Protein AF-A0A2H0UI81-F1 (afdb_monomer)

Sequence (116 aa):
AFEGSGGRLIGGGVGEDRGYSPDVAKAIDEEVSKLISKGMETAKEILSQNRKALDAISMRLLEVETLEREEYEAILKAEGVEIKDFYRDQRLEEERIGDPTRAIEFDADHMKGKEV

Solvent-accessible surface area (backbone atoms only — not comparable to full-atom values): 7341 Å² total; per-residue (Å²): 142,88,84,87,85,87,78,90,81,91,78,92,77,83,80,75,76,81,73,65,51,72,68,56,48,50,53,50,53,54,50,53,51,50,52,53,51,50,51,51,52,52,50,49,50,54,51,61,77,42,40,69,40,53,51,51,52,50,57,50,36,75,76,61,74,66,76,56,70,72,61,51,51,48,50,31,50,75,64,68,48,84,85,83,56,69,66,60,53,47,51,53,49,51,47,34,73,74,39,66,72,59,62,67,63,58,57,71,68,63,56,73,76,72,80,128

Foldseek 3Di:
DDDDDDDDDDDDDDPPPPPDDPVRVVVVVVVVVVVVVVVVVVVVVVCVVLVVLVVVVVVVCVVVVDDDPVRSVVSCVVSVHDDDDPPVVVVVVVVCVVPVVCVVVVCPVVVVPPDD

Radius of gyration: 26.18 Å; Cα contacts (8 Å, |Δi|>4): 26; chains: 1; bounding box: 81×40×48 Å

Mean predicted aligned error: 13.35 Å

InterPro domains:
  IPR000642 Peptidase M41 [PF01434] (10-74)
  IPR037219 Peptidase M41-like [G3DSA:1.20.58.760] (3-91)
  IPR037219 Peptidase M41-like [SSF140990] (14-80)

Secondary structure (DSSP, 8-state):
------------S--------HHHHHHHHHHHHHHHHHHHHHHHHHHHHTHHHHHHHHHHHHHHS---HHHHHHHHHHTTPPP--HHHHHHHHHHHHH-GGGGGTTHHHHGGGS--

Organism: NCBI:txid1974606

pLDDT: mean 79.35, std 21.31, range [36.78, 98.56]

Structure (mmCIF, N/CA/C/O backbone):
data_AF-A0A2H0UI81-F1
#
_entry.id   AF-A0A2H0UI81-F1
#
loop_
_atom_site.group_PDB
_atom_site.id
_atom_site.type_symbol
_atom_site.label_atom_id
_atom_site.label_alt_id
_atom_site.label_comp_id
_atom_site.label_asym_id
_atom_site.label_entity_id
_atom_site.label_seq_id
_atom_site.pdbx_PDB_ins_code
_atom_site.Cartn_x
_atom_site.Cartn_y
_atom_site.Cartn_z
_atom_site.occupancy
_atom_site.B_iso_or_equiv
_atom_site.auth_seq_id
_atom_site.auth_comp_id
_atom_site.auth_asym_id
_atom_site.auth_atom_id
_atom_site.pdbx_PDB_model_num
ATOM 1 N N . ALA A 1 1 ? 51.900 3.179 -18.775 1.00 44.19 1 ALA A N 1
ATOM 2 C CA . ALA A 1 1 ? 52.267 1.842 -18.282 1.00 44.19 1 ALA A CA 1
ATOM 3 C C . ALA A 1 1 ? 51.209 1.382 -17.291 1.00 44.19 1 ALA A C 1
ATOM 5 O O . ALA A 1 1 ? 51.112 1.989 -16.235 1.00 44.19 1 ALA A O 1
ATOM 6 N N . PHE A 1 2 ? 50.412 0.375 -17.656 1.00 36.78 2 PHE A N 1
ATOM 7 C CA . PHE A 1 2 ? 49.868 -0.625 -16.733 1.00 36.78 2 PHE A CA 1
ATOM 8 C C . PHE A 1 2 ? 49.359 -1.797 -17.582 1.00 36.78 2 PHE A C 1
ATOM 10 O O . PHE A 1 2 ? 48.393 -1.651 -18.326 1.00 36.78 2 PHE A O 1
ATOM 17 N N . GLU A 1 3 ? 50.059 -2.924 -17.514 1.00 47.47 3 GLU A N 1
ATOM 18 C CA . GLU A 1 3 ? 49.616 -4.216 -18.032 1.00 47.47 3 GLU A CA 1
ATOM 19 C C . GLU A 1 3 ? 49.710 -5.231 -16.892 1.00 47.47 3 GLU A C 1
ATOM 21 O O . GLU A 1 3 ? 50.698 -5.249 -16.157 1.00 47.47 3 GLU A O 1
ATOM 26 N N . GLY A 1 4 ? 48.694 -6.094 -16.821 1.00 43.19 4 GLY A N 1
ATOM 27 C CA . GLY A 1 4 ? 48.711 -7.395 -16.152 1.00 43.19 4 GLY A CA 1
ATOM 28 C C . GLY A 1 4 ? 47.933 -7.452 -14.832 1.00 43.19 4 GLY A C 1
ATOM 29 O O . GLY A 1 4 ? 48.082 -6.585 -13.986 1.00 43.19 4 GLY A O 1
ATOM 30 N N . SER A 1 5 ? 47.113 -8.459 -14.538 1.00 52.00 5 SER A N 1
ATOM 31 C CA . SER A 1 5 ? 46.584 -9.617 -15.272 1.00 52.00 5 SER A CA 1
ATOM 32 C C . SER A 1 5 ? 45.685 -10.383 -14.283 1.00 52.00 5 SER A C 1
ATOM 34 O O . SER A 1 5 ? 45.923 -10.342 -13.078 1.00 52.00 5 SER A O 1
ATOM 36 N N . GLY A 1 6 ? 44.696 -11.133 -14.778 1.00 39.25 6 GLY A N 1
ATOM 37 C CA . GLY A 1 6 ? 44.079 -12.228 -14.015 1.00 39.25 6 GLY A CA 1
ATOM 38 C C . GLY A 1 6 ? 42.553 -12.243 -14.085 1.00 39.25 6 GLY A C 1
ATOM 39 O O . GLY A 1 6 ? 41.891 -11.531 -13.354 1.00 39.25 6 GLY A O 1
ATOM 40 N N . GLY A 1 7 ? 41.907 -13.025 -14.936 1.00 45.00 7 GLY A N 1
ATOM 41 C CA . GLY A 1 7 ? 42.420 -13.993 -15.881 1.00 45.00 7 GLY A CA 1
ATOM 42 C C . GLY A 1 7 ? 41.312 -14.358 -16.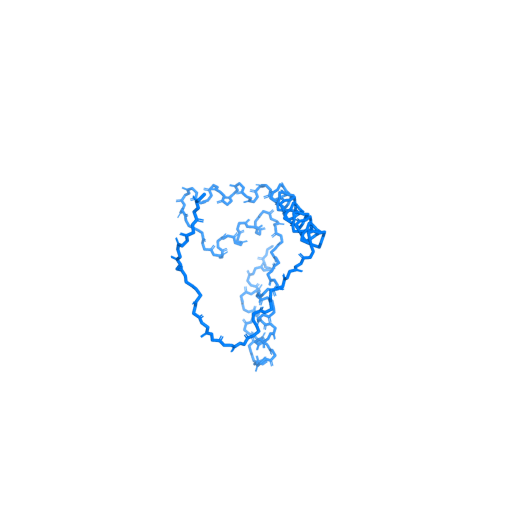860 1.00 45.00 7 GLY A C 1
ATOM 43 O O . GLY A 1 7 ? 40.141 -14.448 -16.502 1.00 45.00 7 GLY A O 1
ATOM 44 N N . ARG A 1 8 ? 41.702 -14.570 -18.114 1.00 57.38 8 ARG A N 1
ATOM 45 C CA . ARG A 1 8 ? 40.928 -15.390 -19.036 1.00 57.38 8 ARG A CA 1
ATOM 46 C C . ARG A 1 8 ? 41.387 -16.826 -18.828 1.00 57.38 8 ARG A C 1
ATOM 48 O O . ARG A 1 8 ? 42.564 -17.115 -19.026 1.00 57.38 8 ARG A O 1
ATOM 55 N N . LEU A 1 9 ? 40.460 -17.706 -18.471 1.00 46.75 9 LEU A N 1
ATOM 56 C CA . LEU A 1 9 ? 40.582 -19.134 -18.733 1.00 46.75 9 LEU A CA 1
ATOM 57 C C . LEU A 1 9 ? 39.411 -19.555 -19.622 1.00 46.75 9 LEU A C 1
ATOM 59 O O . LEU A 1 9 ? 38.263 -19.180 -19.406 1.00 46.75 9 LEU A O 1
ATOM 63 N N . ILE A 1 10 ? 39.789 -20.253 -20.684 1.00 59.59 10 ILE A N 1
ATOM 64 C CA . ILE A 1 10 ? 39.022 -20.662 -21.856 1.00 59.59 10 ILE A CA 1
ATOM 65 C C . ILE A 1 10 ? 38.147 -21.882 -21.526 1.00 59.59 10 ILE A C 1
ATOM 67 O O . ILE A 1 10 ? 38.651 -22.868 -20.999 1.00 59.59 10 ILE A O 1
ATOM 71 N N . GLY A 1 11 ? 36.872 -21.846 -21.926 1.00 44.06 11 GLY A N 1
ATOM 72 C CA . GLY A 1 11 ? 35.974 -23.004 -22.021 1.00 44.06 11 GLY A CA 1
ATOM 73 C C . GLY A 1 11 ? 34.811 -22.667 -22.956 1.00 44.06 11 GLY A C 1
ATOM 74 O O . GLY A 1 11 ? 33.938 -21.890 -22.593 1.00 44.06 11 GLY A O 1
ATOM 75 N N . GLY A 1 12 ? 34.877 -23.136 -24.203 1.00 49.06 12 GLY A N 1
ATOM 76 C CA . GLY A 1 12 ? 34.065 -22.650 -25.321 1.00 49.06 12 GLY A CA 1
ATOM 77 C C . GLY A 1 12 ? 32.562 -22.918 -25.212 1.00 49.06 12 GLY A C 1
ATOM 78 O O . GLY A 1 12 ? 32.138 -23.990 -24.793 1.00 49.06 12 GLY A O 1
ATOM 79 N N . GLY A 1 13 ? 31.777 -21.938 -25.669 1.00 40.91 13 GLY A N 1
ATOM 80 C CA . GLY A 1 13 ? 30.326 -22.038 -25.821 1.00 40.91 13 GLY A CA 1
ATOM 81 C C . GLY A 1 13 ? 29.641 -20.681 -25.687 1.00 40.91 13 GLY A C 1
ATOM 82 O O . GLY A 1 13 ? 29.071 -20.400 -24.646 1.00 40.91 13 GLY A O 1
ATOM 83 N N . VAL A 1 14 ? 29.760 -19.842 -26.725 1.00 45.41 14 VAL A N 1
ATOM 84 C CA . VAL A 1 14 ? 28.878 -18.702 -27.061 1.00 45.41 14 VAL A CA 1
ATOM 85 C C . VAL A 1 14 ? 28.271 -17.971 -25.852 1.00 45.41 14 VAL A C 1
ATOM 87 O O . VAL A 1 14 ? 27.089 -18.094 -25.544 1.00 45.41 14 VAL A O 1
ATOM 90 N N . GLY A 1 15 ? 29.090 -17.158 -25.185 1.00 46.59 15 GLY A N 1
ATOM 91 C CA . GLY A 1 15 ? 28.573 -16.033 -24.413 1.00 46.59 15 GLY A CA 1
ATOM 92 C C . GLY A 1 15 ? 28.091 -14.986 -25.406 1.00 46.59 15 GLY A C 1
ATOM 93 O O . GLY A 1 15 ? 28.883 -14.170 -25.868 1.00 46.59 15 GLY A O 1
ATOM 94 N N . GLU A 1 16 ? 26.828 -15.085 -25.805 1.00 50.28 16 GLU A N 1
ATOM 95 C CA . GLU A 1 16 ? 26.139 -14.055 -26.568 1.00 50.28 16 GLU A CA 1
ATOM 96 C C . GLU A 1 16 ? 26.091 -12.810 -25.682 1.00 50.28 16 GLU A C 1
ATOM 98 O O . GLU A 1 16 ? 25.258 -12.677 -24.782 1.00 50.28 16 GLU A O 1
ATOM 103 N N . ASP A 1 17 ? 27.078 -11.940 -25.877 1.00 53.16 17 ASP A N 1
ATOM 104 C CA . ASP A 1 17 ? 27.061 -10.567 -25.412 1.00 53.16 17 ASP A CA 1
ATOM 105 C C . ASP A 1 17 ? 25.795 -9.965 -26.027 1.00 53.16 17 ASP A C 1
ATOM 107 O O . ASP A 1 17 ? 25.773 -9.604 -27.205 1.00 53.16 17 ASP A O 1
ATOM 111 N N . ARG A 1 18 ? 24.679 -9.989 -25.283 1.00 56.22 18 ARG A N 1
ATOM 112 C CA . ARG A 1 18 ? 23.418 -9.357 -25.687 1.00 56.22 18 ARG A CA 1
ATOM 113 C C . ARG A 1 18 ? 23.632 -7.850 -25.598 1.00 56.22 18 ARG A C 1
ATOM 115 O O . ARG A 1 18 ? 23.105 -7.180 -24.715 1.00 56.22 18 ARG A O 1
ATOM 122 N N . GLY A 1 19 ? 24.482 -7.342 -26.485 1.00 56.69 19 GLY A N 1
ATOM 123 C CA . GLY A 1 19 ? 24.798 -5.943 -26.664 1.00 56.69 19 GLY A CA 1
ATOM 124 C C . GLY A 1 19 ? 23.576 -5.260 -27.244 1.00 56.69 19 GLY A C 1
ATOM 125 O O . GLY A 1 19 ? 23.445 -5.116 -28.457 1.00 56.69 19 GLY A O 1
ATOM 126 N N . TYR A 1 20 ? 22.648 -4.870 -26.375 1.00 61.50 20 TYR A N 1
ATOM 127 C CA . TYR A 1 20 ? 21.628 -3.909 -26.754 1.00 61.50 20 TYR A CA 1
ATOM 128 C C . TYR A 1 20 ? 22.337 -2.630 -27.210 1.00 61.50 20 TYR A C 1
ATOM 130 O O . TYR A 1 20 ? 23.274 -2.162 -26.559 1.00 61.50 20 TYR A O 1
ATOM 138 N N . SER A 1 21 ? 21.899 -2.064 -28.338 1.00 81.81 21 SER A N 1
ATOM 139 C CA . SER A 1 21 ? 22.345 -0.728 -28.743 1.00 81.81 21 SER A CA 1
ATOM 140 C C . SER A 1 21 ? 22.069 0.263 -27.600 1.00 81.81 21 SER A C 1
ATOM 142 O O . SER A 1 21 ? 21.029 0.122 -26.947 1.00 81.81 21 SER A O 1
ATOM 144 N N . PRO A 1 22 ? 22.924 1.278 -27.367 1.00 82.88 22 PRO A N 1
ATOM 145 C CA . PRO A 1 22 ? 22.648 2.342 -26.401 1.00 82.88 22 PRO A CA 1
ATOM 146 C C . PRO A 1 22 ? 21.244 2.945 -26.545 1.00 82.88 22 PRO A C 1
ATOM 148 O O . PRO A 1 22 ? 20.597 3.242 -25.545 1.00 82.88 22 PRO A O 1
ATOM 151 N N . ASP A 1 23 ? 20.736 3.047 -27.776 1.00 86.19 23 ASP A N 1
ATOM 152 C CA . ASP A 1 23 ? 19.385 3.546 -28.051 1.00 86.19 23 ASP A CA 1
ATOM 153 C C . ASP A 1 23 ? 18.289 2.589 -27.557 1.00 86.19 23 ASP A C 1
ATOM 155 O O . ASP A 1 23 ? 17.273 3.025 -27.020 1.00 86.19 23 ASP A O 1
ATOM 159 N N . VAL A 1 24 ? 18.503 1.277 -27.702 1.00 90.25 24 VAL A N 1
ATOM 160 C CA . VAL A 1 24 ? 17.568 0.245 -27.225 1.00 90.25 24 VAL A CA 1
ATOM 161 C C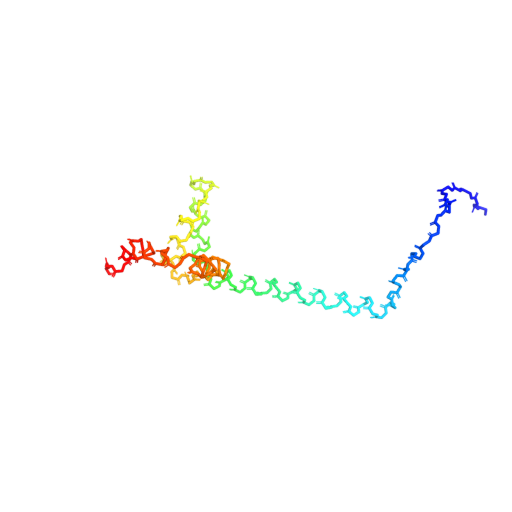 . VAL A 1 24 ? 17.589 0.176 -25.701 1.00 90.25 24 VAL A C 1
ATOM 163 O O . VAL A 1 24 ? 16.529 0.111 -25.085 1.00 90.25 24 VAL A O 1
ATOM 166 N N . ALA A 1 25 ? 18.772 0.246 -25.085 1.00 9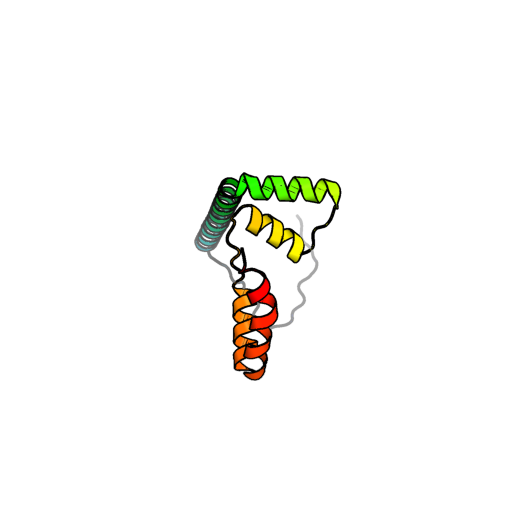0.81 25 ALA A N 1
ATOM 167 C CA . ALA A 1 25 ? 18.905 0.299 -23.631 1.00 90.81 25 ALA A CA 1
ATOM 168 C C . ALA A 1 25 ? 18.193 1.533 -23.051 1.00 90.81 25 ALA A C 1
ATOM 170 O O . ALA A 1 25 ? 17.389 1.406 -22.132 1.00 90.81 25 ALA A O 1
ATOM 171 N N . LYS A 1 26 ? 18.392 2.706 -23.664 1.00 93.50 26 LYS A N 1
ATOM 172 C CA . LYS A 1 26 ? 17.703 3.941 -23.277 1.00 93.50 26 LYS A CA 1
ATOM 173 C C . LYS A 1 26 ? 16.181 3.813 -23.385 1.00 93.50 26 LYS A C 1
ATOM 175 O O . LYS A 1 26 ? 15.472 4.229 -22.475 1.00 93.50 26 LYS A O 1
ATOM 180 N N . ALA A 1 27 ? 15.677 3.226 -24.472 1.00 95.38 27 ALA A N 1
ATOM 181 C CA . ALA A 1 27 ? 14.243 3.012 -24.649 1.00 95.38 27 ALA A CA 1
ATOM 182 C C . ALA A 1 27 ? 13.652 2.081 -23.572 1.00 95.38 27 ALA A C 1
ATOM 184 O O . ALA A 1 27 ? 12.549 2.331 -23.087 1.00 95.38 27 ALA A O 1
ATOM 185 N N . ILE A 1 28 ? 14.389 1.039 -23.167 1.00 94.44 28 ILE A N 1
ATOM 186 C CA . ILE A 1 28 ? 13.989 0.145 -22.069 1.00 94.44 28 ILE A CA 1
ATOM 187 C C . ILE A 1 28 ? 13.932 0.917 -20.746 1.00 94.44 28 ILE A C 1
ATOM 189 O O . ILE A 1 28 ? 12.916 0.853 -20.056 1.00 94.44 28 ILE A O 1
ATOM 193 N N . ASP A 1 29 ? 14.977 1.674 -20.410 1.00 95.25 29 ASP A N 1
ATOM 194 C CA . ASP A 1 29 ? 15.038 2.439 -19.158 1.00 95.25 29 ASP A CA 1
ATOM 195 C C . ASP A 1 29 ? 13.913 3.480 -19.063 1.00 95.25 29 ASP A C 1
ATOM 197 O O . ASP A 1 29 ? 13.284 3.640 -18.012 1.00 95.25 29 ASP A O 1
ATOM 201 N N . GLU A 1 30 ? 13.615 4.164 -20.172 1.00 97.31 30 GLU A N 1
ATOM 202 C CA . GLU A 1 30 ? 12.498 5.106 -20.256 1.00 97.31 30 GLU A CA 1
ATOM 203 C C . GLU A 1 30 ? 11.155 4.421 -19.974 1.00 97.31 30 GLU A C 1
ATOM 205 O O . GLU A 1 30 ? 10.326 4.969 -19.243 1.00 97.31 30 GLU A O 1
ATOM 210 N N . GLU A 1 31 ? 10.929 3.224 -20.514 1.00 98.00 31 GLU A N 1
ATOM 211 C CA . GLU A 1 31 ? 9.675 2.498 -20.312 1.00 98.00 31 GLU A CA 1
ATOM 212 C C . GLU A 1 31 ? 9.548 1.930 -18.895 1.00 98.00 31 GLU A C 1
ATOM 214 O O . GLU A 1 31 ? 8.493 2.046 -18.269 1.00 98.00 31 GLU A O 1
ATOM 219 N N . VAL A 1 32 ? 10.639 1.401 -18.337 1.00 98.06 32 VAL A N 1
ATOM 220 C CA . VAL A 1 32 ? 10.683 0.951 -16.939 1.00 98.06 32 VAL A CA 1
ATOM 221 C C . VAL A 1 32 ? 10.383 2.118 -15.993 1.00 98.06 32 VAL A C 1
ATOM 223 O O . VAL A 1 32 ? 9.566 1.983 -15.080 1.00 98.06 32 VAL A O 1
ATOM 226 N N . SER A 1 33 ? 10.977 3.289 -16.236 1.00 98.00 33 SER A N 1
ATOM 227 C CA . SER A 1 33 ? 10.727 4.496 -15.440 1.00 98.00 33 SER A CA 1
ATOM 228 C C . SER A 1 33 ? 9.264 4.946 -15.503 1.00 98.00 33 SER A C 1
ATOM 230 O O . SER A 1 33 ? 8.660 5.258 -14.468 1.00 98.00 33 SER A O 1
ATOM 232 N N . LYS A 1 34 ? 8.650 4.922 -16.695 1.00 98.44 34 LYS A N 1
ATOM 233 C CA . LYS A 1 34 ? 7.218 5.218 -16.862 1.00 98.44 34 LYS A CA 1
ATOM 234 C C . LYS A 1 34 ? 6.345 4.228 -16.098 1.00 98.44 34 LYS A C 1
ATOM 236 O O . LYS A 1 34 ? 5.414 4.656 -15.417 1.00 98.44 34 LYS A O 1
ATOM 241 N N . LEU A 1 35 ? 6.650 2.932 -16.175 1.00 98.50 35 LEU A N 1
ATOM 242 C CA . LEU A 1 35 ? 5.897 1.888 -15.482 1.00 98.50 35 LEU A CA 1
ATOM 243 C C . LEU A 1 35 ? 5.921 2.101 -13.963 1.00 98.50 35 LEU A C 1
ATOM 245 O O . LEU A 1 35 ? 4.869 2.101 -13.324 1.00 98.50 35 LEU A O 1
ATOM 249 N N . ILE A 1 36 ? 7.108 2.339 -13.398 1.00 98.12 36 ILE A N 1
ATOM 250 C CA . ILE A 1 36 ? 7.283 2.603 -11.964 1.00 98.12 36 ILE A CA 1
ATOM 251 C C . ILE A 1 36 ? 6.537 3.874 -11.557 1.00 98.12 36 ILE A C 1
ATOM 253 O O . ILE A 1 36 ? 5.807 3.870 -10.566 1.00 98.12 36 ILE A O 1
ATOM 257 N N . SER A 1 37 ? 6.686 4.954 -12.328 1.00 98.25 37 SER A N 1
ATOM 258 C CA . SER A 1 37 ? 6.038 6.236 -12.027 1.00 98.25 37 SER A CA 1
ATOM 259 C C . SER A 1 37 ? 4.517 6.105 -12.019 1.00 98.25 37 SER A C 1
ATOM 261 O O . SER A 1 37 ? 3.870 6.545 -11.068 1.00 98.25 37 SER A O 1
ATOM 263 N N . LYS A 1 38 ? 3.956 5.424 -13.024 1.00 98.56 38 LYS A N 1
ATOM 264 C CA . LYS A 1 38 ? 2.523 5.131 -13.098 1.00 98.56 38 LYS A CA 1
ATOM 265 C C . LYS A 1 38 ? 2.067 4.278 -11.916 1.00 98.56 38 LYS A C 1
ATOM 267 O O . LYS A 1 38 ? 1.064 4.600 -11.292 1.00 98.56 38 LYS A O 1
ATOM 272 N N . GLY A 1 39 ? 2.819 3.232 -11.569 1.00 98.44 39 GLY A N 1
ATOM 273 C CA . GLY A 1 39 ? 2.523 2.392 -10.408 1.00 98.44 39 GLY A CA 1
ATOM 274 C C . GLY A 1 39 ? 2.497 3.186 -9.099 1.00 98.44 39 GLY A C 1
ATOM 275 O O . GLY A 1 39 ? 1.579 3.023 -8.299 1.00 98.44 39 GLY A O 1
ATOM 276 N N . MET A 1 40 ? 3.455 4.096 -8.903 1.00 98.44 40 MET A N 1
ATOM 277 C CA . MET A 1 40 ? 3.488 4.986 -7.739 1.00 98.44 40 MET A CA 1
ATOM 278 C C . MET A 1 40 ? 2.283 5.933 -7.704 1.00 98.44 40 MET A C 1
ATOM 280 O O . MET A 1 40 ? 1.712 6.148 -6.636 1.00 98.44 40 MET A O 1
ATOM 284 N N . GLU A 1 41 ? 1.909 6.523 -8.838 1.00 98.50 41 GLU A N 1
ATOM 285 C CA . GLU A 1 41 ? 0.745 7.407 -8.933 1.00 98.50 41 GLU A CA 1
ATOM 286 C C . GLU A 1 41 ? -0.550 6.655 -8.619 1.00 98.50 41 GLU A C 1
ATOM 288 O O . GLU A 1 41 ? -1.302 7.082 -7.746 1.00 98.50 41 GLU A O 1
ATOM 293 N N . THR A 1 42 ? -0.753 5.484 -9.226 1.00 98.31 42 THR A N 1
ATOM 294 C CA . THR A 1 42 ? -1.899 4.614 -8.936 1.00 98.31 42 THR A CA 1
ATOM 295 C C . THR A 1 42 ? -1.945 4.209 -7.461 1.00 98.31 42 THR A C 1
ATOM 297 O O . THR A 1 42 ? -3.000 4.281 -6.839 1.00 98.31 42 THR A O 1
ATOM 300 N N . ALA A 1 43 ? -0.811 3.832 -6.861 1.00 97.75 43 ALA A N 1
ATOM 301 C CA . ALA A 1 43 ? -0.760 3.495 -5.439 1.00 97.75 43 ALA A CA 1
ATOM 302 C C . ALA A 1 43 ? -1.147 4.691 -4.555 1.00 97.75 43 ALA A C 1
ATOM 304 O O . ALA A 1 43 ? -1.939 4.540 -3.625 1.00 97.75 43 ALA A O 1
ATOM 305 N N . LYS A 1 44 ? -0.629 5.889 -4.857 1.00 98.31 44 LYS A N 1
ATOM 306 C CA . LYS A 1 44 ? -1.003 7.119 -4.145 1.00 98.31 44 LYS A CA 1
ATOM 307 C C . LYS A 1 44 ? -2.492 7.402 -4.274 1.00 98.31 44 LYS A C 1
ATOM 309 O O . LYS A 1 44 ? -3.126 7.682 -3.266 1.00 98.31 44 LYS A O 1
ATOM 314 N N . GLU A 1 45 ? -3.045 7.298 -5.476 1.00 98.25 45 GLU A N 1
ATOM 315 C CA . G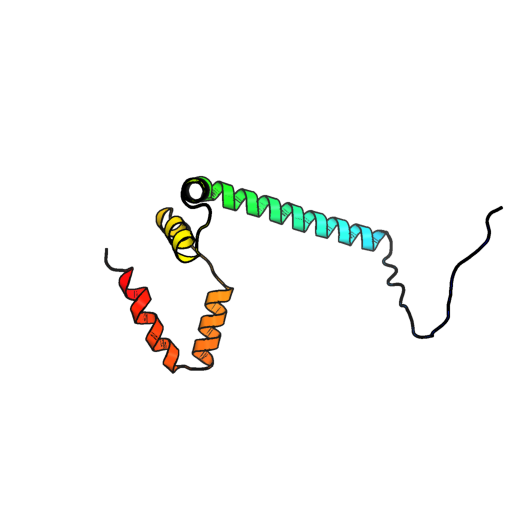LU A 1 45 ? -4.467 7.516 -5.722 1.00 98.25 45 GLU A CA 1
ATOM 316 C C . GLU A 1 45 ? -5.333 6.549 -4.906 1.00 98.25 45 GLU A C 1
ATOM 318 O O . GLU A 1 45 ? -6.212 6.997 -4.172 1.00 98.25 45 GLU A O 1
ATOM 323 N N . ILE A 1 46 ? -5.033 5.247 -4.944 1.00 96.81 46 ILE A N 1
ATOM 324 C CA . ILE A 1 46 ? -5.764 4.224 -4.182 1.00 96.81 46 ILE A CA 1
ATOM 325 C C . ILE A 1 46 ? -5.699 4.509 -2.677 1.00 96.81 46 ILE A C 1
ATOM 327 O O . ILE A 1 46 ? -6.727 4.480 -1.997 1.00 96.81 46 ILE A O 1
ATOM 331 N N . LEU A 1 47 ? -4.512 4.811 -2.143 1.00 96.94 47 LEU A N 1
ATOM 332 C CA . LEU A 1 47 ? -4.337 5.116 -0.719 1.00 96.94 47 LEU A CA 1
ATOM 333 C C . LEU A 1 47 ? -5.042 6.420 -0.318 1.00 96.94 47 LEU A C 1
ATOM 335 O O . LEU A 1 47 ? -5.595 6.509 0.776 1.00 96.94 47 LEU A O 1
ATOM 339 N N . SER A 1 48 ? -5.046 7.428 -1.192 1.00 97.38 48 SER A N 1
ATOM 340 C CA . SER A 1 48 ? -5.749 8.693 -0.969 1.00 97.38 48 SER A CA 1
ATOM 341 C C . SER A 1 48 ? -7.268 8.525 -1.001 1.00 97.38 48 SER A C 1
ATOM 343 O O . SER A 1 48 ? -7.953 9.103 -0.160 1.00 97.38 48 SER A O 1
ATOM 345 N N . GLN A 1 49 ? -7.804 7.725 -1.924 1.00 97.44 49 GLN A N 1
ATOM 346 C CA . GLN A 1 49 ? -9.236 7.424 -1.999 1.00 97.44 49 GLN A CA 1
ATOM 347 C C . GLN A 1 49 ? -9.713 6.636 -0.771 1.00 97.44 49 GLN A C 1
ATOM 349 O O . GLN A 1 49 ? -10.788 6.909 -0.243 1.00 97.44 49 GLN A O 1
ATOM 354 N N . ASN A 1 50 ? -8.882 5.725 -0.257 1.00 97.25 50 ASN A N 1
ATOM 355 C CA . ASN A 1 50 ? -9.188 4.882 0.902 1.00 97.25 50 ASN A CA 1
ATOM 356 C C . ASN A 1 50 ? -8.560 5.410 2.201 1.00 97.25 50 ASN A C 1
ATOM 358 O O . ASN A 1 50 ? -8.212 4.638 3.098 1.00 97.25 50 ASN A O 1
ATOM 362 N N . ARG A 1 51 ? -8.398 6.735 2.320 1.00 97.75 51 ARG A N 1
ATOM 363 C CA . ARG A 1 51 ? -7.638 7.340 3.421 1.00 97.75 51 ARG A CA 1
ATOM 364 C C . ARG A 1 51 ? -8.174 6.974 4.806 1.00 97.75 51 ARG A C 1
ATOM 366 O O . ARG A 1 51 ? -7.384 6.698 5.700 1.00 97.75 51 ARG A O 1
ATOM 373 N N . LYS A 1 52 ? -9.500 6.929 4.962 1.00 97.50 52 LYS A N 1
ATOM 374 C CA . LYS A 1 52 ? -10.151 6.558 6.229 1.00 97.50 52 LYS A CA 1
ATOM 375 C C . LYS A 1 52 ? -9.806 5.131 6.653 1.00 97.50 52 LYS A C 1
ATOM 377 O O . LYS A 1 52 ? -9.393 4.922 7.787 1.00 97.50 52 LYS A O 1
ATOM 382 N N . ALA A 1 53 ? -9.873 4.185 5.716 1.00 97.38 53 ALA A N 1
ATOM 383 C CA . ALA A 1 53 ? -9.485 2.801 5.957 1.00 97.38 53 ALA A CA 1
ATOM 384 C C . ALA A 1 53 ? -8.006 2.674 6.336 1.00 97.38 53 ALA A C 1
ATOM 386 O O . ALA A 1 53 ? -7.672 1.968 7.285 1.00 97.38 53 ALA A O 1
ATOM 387 N N . LEU A 1 54 ? -7.121 3.406 5.650 1.00 97.69 54 LEU A N 1
ATOM 388 C CA . LEU A 1 54 ? -5.696 3.435 5.979 1.00 97.69 54 LEU A CA 1
ATOM 389 C C . LEU A 1 54 ? -5.437 3.969 7.397 1.00 97.69 54 LEU A C 1
ATOM 391 O O . LEU A 1 54 ? -4.627 3.396 8.129 1.00 97.69 54 LEU A O 1
ATOM 395 N N . ASP A 1 55 ? -6.115 5.050 7.786 1.00 98.06 55 ASP A N 1
ATOM 396 C CA . ASP A 1 55 ? -5.980 5.636 9.121 1.00 98.06 55 ASP A CA 1
ATOM 397 C C . ASP A 1 55 ? -6.527 4.673 10.198 1.00 98.06 55 ASP A C 1
ATOM 399 O O . ASP A 1 55 ? -5.868 4.469 11.217 1.00 98.06 55 ASP A O 1
ATOM 403 N N . ALA A 1 56 ? -7.653 3.994 9.945 1.00 97.88 56 ALA A N 1
ATOM 404 C CA . ALA A 1 56 ? -8.220 2.982 10.841 1.00 97.88 56 ALA A CA 1
ATOM 405 C C . ALA A 1 56 ? -7.284 1.774 11.037 1.00 97.88 56 ALA A C 1
ATOM 407 O O . ALA A 1 56 ? -7.025 1.364 12.170 1.00 97.88 56 ALA A O 1
ATOM 408 N N . ILE A 1 57 ? -6.714 1.244 9.948 1.00 97.94 57 ILE A N 1
ATOM 409 C CA . ILE A 1 57 ? -5.713 0.167 10.000 1.00 97.94 57 ILE A CA 1
ATOM 410 C C . ILE A 1 57 ? -4.492 0.613 10.811 1.00 97.94 57 ILE A C 1
ATOM 412 O O . ILE A 1 57 ? -4.011 -0.129 11.665 1.00 97.94 57 ILE A O 1
ATOM 416 N N . SER A 1 58 ? -4.003 1.832 10.572 1.00 97.75 58 SER A N 1
ATOM 417 C CA . SER A 1 58 ? -2.832 2.372 11.272 1.00 97.75 58 SER A CA 1
ATOM 418 C C . SER A 1 58 ? -3.087 2.519 12.773 1.00 97.75 58 SER A C 1
ATOM 420 O O . SER A 1 58 ? -2.250 2.112 13.574 1.00 97.75 58 SER A O 1
ATOM 422 N N . MET A 1 59 ? -4.250 3.054 13.162 1.00 97.75 59 MET A N 1
ATOM 423 C CA . MET A 1 59 ? -4.655 3.143 14.569 1.00 97.75 59 MET A CA 1
ATOM 424 C C . MET A 1 59 ? -4.713 1.765 15.217 1.00 97.75 59 MET A C 1
ATOM 426 O 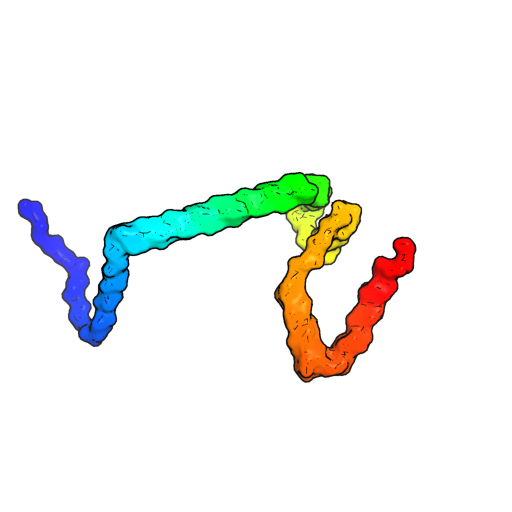O . MET A 1 59 ? -4.202 1.586 16.317 1.00 97.75 59 MET A O 1
ATOM 430 N N . ARG A 1 60 ? -5.278 0.781 14.516 1.00 97.44 60 ARG A N 1
ATOM 431 C CA . ARG A 1 60 ? -5.360 -0.578 15.035 1.00 97.44 60 ARG A CA 1
ATOM 432 C C . ARG A 1 60 ? -3.978 -1.211 15.208 1.00 97.44 60 ARG A C 1
ATOM 434 O O . ARG A 1 60 ? -3.716 -1.799 16.250 1.00 97.44 60 ARG A O 1
ATOM 441 N N . LEU A 1 61 ? -3.074 -1.051 14.243 1.00 98.19 61 LEU A N 1
ATOM 442 C CA . LEU A 1 61 ? -1.700 -1.559 14.348 1.00 98.19 61 LEU A CA 1
ATOM 443 C C . LEU A 1 61 ? -0.923 -0.940 15.516 1.00 98.19 61 LEU A C 1
ATOM 445 O O . LEU A 1 61 ? -0.068 -1.612 16.079 1.00 98.19 61 LEU A O 1
ATOM 449 N N . LEU A 1 62 ? -1.227 0.296 15.926 1.00 97.94 62 LEU A N 1
ATOM 450 C CA . LEU A 1 62 ? -0.632 0.876 17.137 1.00 97.94 62 LEU A CA 1
ATOM 451 C C . LEU A 1 62 ? -1.063 0.150 18.422 1.00 97.94 62 LEU A C 1
ATOM 453 O O . LEU A 1 62 ? -0.333 0.193 19.407 1.00 97.94 62 LEU A O 1
ATOM 457 N N . GLU A 1 63 ? -2.233 -0.494 18.430 1.00 96.88 63 GLU A N 1
ATOM 458 C CA . GLU A 1 63 ? -2.746 -1.235 19.588 1.00 96.88 63 GLU A CA 1
ATOM 459 C C . GLU A 1 63 ? -2.229 -2.674 19.641 1.00 96.88 63 GLU A C 1
ATOM 461 O O . GLU A 1 63 ? -1.916 -3.170 20.722 1.00 96.88 63 GLU A O 1
ATOM 466 N N . VAL A 1 64 ? -2.196 -3.357 18.490 1.00 97.12 64 VAL A N 1
ATOM 467 C CA . VAL A 1 64 ? -1.950 -4.811 18.419 1.00 97.12 64 VAL A CA 1
ATOM 468 C C . VAL A 1 64 ? -0.629 -5.202 17.756 1.00 97.12 64 VAL A C 1
ATOM 470 O O . VAL A 1 64 ? -0.278 -6.377 17.781 1.00 97.12 64 VAL A O 1
ATOM 473 N N . GLU A 1 65 ? 0.105 -4.247 17.174 1.00 96.38 65 GLU A N 1
ATOM 474 C CA . GLU A 1 65 ? 1.373 -4.396 16.428 1.00 96.38 65 GLU A CA 1
ATOM 475 C C . GLU A 1 65 ? 1.300 -5.238 15.143 1.00 96.38 65 GLU A C 1
ATOM 477 O O . GLU A 1 65 ? 2.008 -4.955 14.177 1.00 96.38 65 GLU A O 1
ATOM 482 N N . THR A 1 66 ? 0.438 -6.251 15.101 1.00 96.75 66 THR A N 1
ATOM 483 C CA . THR A 1 66 ? 0.233 -7.162 13.973 1.00 96.75 66 THR A CA 1
ATOM 484 C C . THR A 1 66 ? -1.260 -7.342 13.725 1.00 96.75 66 THR A C 1
ATOM 486 O O . THR A 1 66 ? -2.046 -7.388 14.666 1.00 96.75 66 THR A O 1
ATOM 489 N N . LEU A 1 67 ? -1.650 -7.437 12.454 1.00 96.62 67 LEU A N 1
ATOM 490 C CA . LEU A 1 67 ? -3.017 -7.732 12.036 1.00 96.62 67 LEU A CA 1
ATOM 491 C C . LEU A 1 67 ? -3.025 -8.967 11.149 1.00 96.62 67 LEU A C 1
ATOM 493 O O . LEU A 1 67 ? -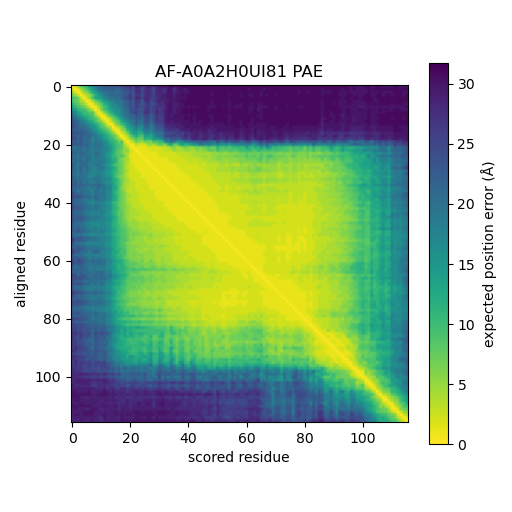2.313 -9.004 10.142 1.00 96.62 67 LEU A O 1
ATOM 497 N N . GLU A 1 68 ? -3.865 -9.936 11.500 1.00 96.25 68 GLU A N 1
ATOM 498 C CA . GLU A 1 68 ? -4.139 -11.070 10.625 1.00 96.25 68 GLU A CA 1
ATOM 499 C C . GLU A 1 68 ? -5.090 -10.666 9.491 1.00 96.25 68 GLU A C 1
ATOM 501 O O . GLU A 1 68 ? -5.753 -9.620 9.523 1.00 96.25 68 GLU A O 1
ATOM 506 N N . ARG A 1 69 ? -5.151 -11.498 8.447 1.00 92.25 69 ARG A N 1
ATOM 507 C CA . ARG A 1 69 ? -5.917 -11.195 7.230 1.00 92.25 69 ARG A CA 1
ATOM 508 C C . ARG A 1 69 ? -7.385 -10.907 7.532 1.00 92.25 69 ARG A C 1
ATOM 510 O O . ARG A 1 69 ? -7.931 -9.946 6.998 1.00 92.25 69 ARG A O 1
ATOM 517 N N . GLU A 1 70 ? -8.024 -11.725 8.357 1.00 92.75 70 GLU A N 1
ATOM 518 C CA . GLU A 1 70 ? -9.450 -11.618 8.665 1.00 92.75 70 GLU A CA 1
ATOM 519 C C . GLU A 1 70 ? -9.770 -10.289 9.358 1.00 92.75 70 GLU A C 1
ATOM 521 O O . GLU A 1 70 ? -10.761 -9.637 9.027 1.00 92.75 70 GLU A O 1
ATOM 526 N N . GLU A 1 71 ? -8.902 -9.853 10.274 1.00 94.12 71 GLU A N 1
ATOM 527 C CA . GLU A 1 71 ? -9.036 -8.575 10.976 1.00 94.12 71 GLU A CA 1
ATOM 528 C C . GLU A 1 71 ? -8.825 -7.393 10.025 1.00 94.12 71 GLU A C 1
ATOM 530 O O . GLU A 1 71 ? -9.593 -6.429 10.039 1.00 94.12 71 GLU A O 1
ATOM 535 N N . TYR A 1 72 ? -7.817 -7.481 9.157 1.00 95.88 72 TYR A N 1
ATOM 536 C CA . TYR A 1 72 ? -7.544 -6.470 8.142 1.00 95.88 72 TYR A CA 1
ATOM 537 C C . TYR A 1 72 ? -8.716 -6.317 7.159 1.00 95.88 72 TYR A C 1
ATOM 539 O O . TYR A 1 72 ? -9.192 -5.205 6.916 1.00 95.88 72 TYR A O 1
ATOM 547 N N . GLU A 1 73 ? -9.232 -7.431 6.631 1.00 94.88 73 GLU A N 1
ATOM 548 C CA . GLU A 1 73 ? -10.386 -7.435 5.729 1.00 94.88 73 GLU A CA 1
ATOM 549 C C . GLU A 1 73 ? -11.660 -6.924 6.417 1.00 94.88 73 GLU A C 1
ATOM 551 O O . GLU A 1 73 ? -12.478 -6.264 5.773 1.00 94.88 73 GLU A O 1
ATOM 556 N N . ALA A 1 74 ? -11.839 -7.190 7.714 1.00 95.06 74 ALA A N 1
ATOM 557 C CA . ALA A 1 74 ? -12.970 -6.670 8.476 1.00 95.06 74 ALA A CA 1
ATOM 558 C C . ALA A 1 74 ? -12.949 -5.135 8.555 1.00 95.06 74 ALA A C 1
ATOM 560 O O . ALA A 1 74 ? -13.984 -4.503 8.335 1.00 95.06 74 ALA 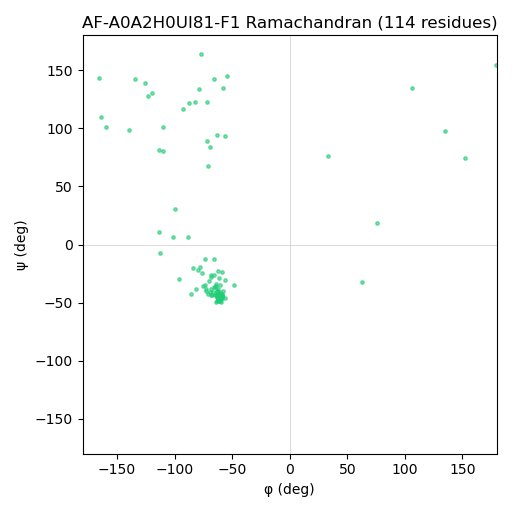A O 1
ATOM 561 N N . ILE A 1 75 ? -11.778 -4.531 8.795 1.00 96.56 75 ILE A N 1
ATOM 562 C CA . ILE A 1 75 ? -11.618 -3.067 8.804 1.00 96.56 75 ILE A CA 1
ATOM 563 C C . ILE A 1 75 ? -11.915 -2.487 7.418 1.00 96.56 75 ILE A C 1
ATOM 565 O O . ILE A 1 75 ? -12.669 -1.523 7.300 1.00 96.56 75 ILE A O 1
ATOM 569 N N . LEU A 1 76 ? -11.381 -3.099 6.357 1.00 95.88 76 LEU A N 1
ATOM 570 C CA . LEU A 1 76 ? -11.643 -2.659 4.984 1.00 95.88 76 LEU A CA 1
ATOM 571 C C . LEU A 1 76 ? -13.140 -2.687 4.640 1.00 95.88 76 LEU A C 1
ATOM 573 O O . LEU A 1 76 ? -13.658 -1.709 4.103 1.00 95.88 76 LEU A O 1
ATOM 577 N N . LYS A 1 77 ? -13.849 -3.769 4.989 1.00 95.44 77 LYS A N 1
ATOM 578 C CA . LYS A 1 77 ? -15.301 -3.893 4.767 1.00 95.44 77 LYS A CA 1
ATOM 579 C C . LYS A 1 77 ? -16.093 -2.854 5.558 1.00 95.44 77 LYS A C 1
ATOM 581 O O . LYS A 1 77 ? -17.019 -2.264 5.006 1.00 95.44 77 LYS A O 1
ATOM 586 N N . ALA A 1 78 ? -15.727 -2.611 6.819 1.00 95.31 78 ALA A N 1
ATOM 587 C CA . ALA A 1 78 ? -16.377 -1.607 7.663 1.00 95.31 78 ALA A CA 1
ATOM 588 C C . ALA A 1 78 ? -16.2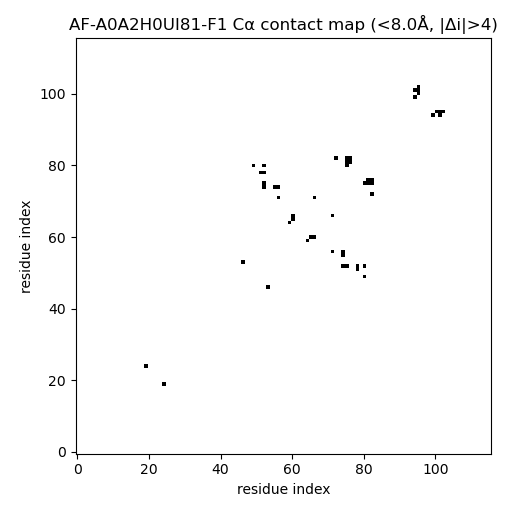57 -0.189 7.078 1.00 95.31 78 ALA A C 1
ATOM 590 O O . ALA A 1 78 ? -17.196 0.599 7.161 1.00 95.31 78 ALA A O 1
ATOM 591 N N . GLU A 1 79 ? -15.136 0.106 6.421 1.00 95.19 79 GLU A N 1
ATOM 592 C CA . GLU A 1 79 ? -14.873 1.384 5.748 1.00 95.19 79 GLU A CA 1
ATOM 593 C C . GLU A 1 79 ? -15.372 1.418 4.288 1.00 95.19 79 GLU A C 1
ATOM 595 O O . GLU A 1 79 ? -15.145 2.393 3.570 1.00 95.19 79 GLU A O 1
ATOM 600 N N . GLY A 1 80 ? -16.081 0.373 3.842 1.00 94.19 80 GLY A N 1
ATOM 601 C CA . GLY A 1 80 ? -16.702 0.296 2.518 1.00 94.19 80 GLY A CA 1
ATOM 602 C C . GLY A 1 80 ? -15.730 0.028 1.366 1.00 94.19 80 GLY A C 1
ATOM 603 O O . GLY A 1 80 ? -16.070 0.285 0.211 1.00 94.19 80 GLY A O 1
ATOM 604 N N . VAL A 1 81 ? -14.530 -0.476 1.656 1.00 94.94 81 VAL A N 1
ATOM 605 C CA . VAL A 1 81 ? -13.526 -0.812 0.642 1.00 94.94 81 VAL A CA 1
ATOM 606 C C . VAL A 1 81 ? -13.825 -2.190 0.053 1.00 94.94 81 VAL A C 1
ATOM 608 O O . VAL A 1 81 ? -13.876 -3.197 0.760 1.00 94.94 81 VAL A O 1
ATOM 611 N N . GLU A 1 82 ? -14.005 -2.246 -1.266 1.00 91.62 82 GLU A N 1
ATOM 612 C CA . GLU A 1 82 ? -14.202 -3.499 -1.997 1.00 91.62 82 GLU A CA 1
ATOM 613 C C . GLU A 1 82 ? -12.886 -4.294 -2.069 1.00 91.62 82 GLU A C 1
ATOM 615 O O . GLU A 1 82 ? -11.880 -3.813 -2.592 1.00 91.62 82 GLU A O 1
ATOM 620 N N . ILE A 1 83 ? -12.896 -5.535 -1.577 1.00 91.50 83 ILE A N 1
ATOM 621 C CA . ILE A 1 83 ? -11.730 -6.427 -1.606 1.00 91.50 83 ILE A CA 1
ATOM 622 C C . ILE A 1 83 ? -11.784 -7.285 -2.872 1.00 91.50 83 ILE A C 1
ATOM 624 O O . ILE A 1 83 ? -12.686 -8.106 -3.029 1.00 91.50 83 ILE A O 1
ATOM 628 N N . LYS A 1 84 ? -10.789 -7.123 -3.751 1.00 90.00 84 LYS A N 1
ATOM 629 C CA . LYS A 1 84 ? -10.625 -7.911 -4.984 1.00 90.00 84 LYS A CA 1
ATOM 630 C C . LYS A 1 84 ? -9.414 -8.826 -4.850 1.00 90.00 84 LYS A C 1
ATOM 632 O O . LYS A 1 84 ? -8.285 -8.367 -5.009 1.00 90.00 84 LYS A O 1
ATOM 637 N N . ASP A 1 85 ? -9.641 -10.108 -4.570 1.00 88.81 85 ASP A N 1
ATOM 638 C CA . ASP A 1 85 ? -8.575 -11.115 -4.464 1.00 88.81 85 ASP A CA 1
ATOM 639 C C . ASP A 1 85 ? -8.640 -12.099 -5.640 1.00 88.81 85 ASP A C 1
ATOM 641 O O . ASP A 1 85 ? -9.123 -13.224 -5.531 1.00 88.81 85 ASP A O 1
ATOM 645 N N . PHE A 1 86 ? -8.098 -11.660 -6.780 1.00 85.31 86 PHE A N 1
ATOM 646 C CA . PHE A 1 86 ? -8.058 -12.444 -8.018 1.00 85.31 86 PHE A CA 1
ATOM 647 C C . PHE A 1 86 ? -7.371 -13.810 -7.853 1.00 85.31 86 PHE A C 1
ATOM 649 O O . PHE A 1 86 ? -7.704 -14.764 -8.555 1.00 85.31 86 PHE A O 1
ATOM 656 N N . TYR A 1 87 ? -6.400 -13.932 -6.945 1.00 82.56 87 TYR A N 1
ATOM 657 C CA . TYR A 1 87 ? -5.682 -15.190 -6.735 1.00 82.56 87 TYR A CA 1
ATOM 658 C C . TYR A 1 87 ? -6.469 -16.151 -5.850 1.00 82.56 87 TYR A C 1
ATOM 660 O O . TYR A 1 87 ? -6.466 -17.353 -6.105 1.00 82.56 87 TYR A O 1
ATOM 668 N N . ARG A 1 88 ? -7.162 -15.656 -4.819 1.00 83.75 88 ARG A N 1
ATOM 669 C CA . ARG A 1 88 ? -8.104 -16.478 -4.051 1.00 83.75 88 ARG A CA 1
ATOM 670 C C . ARG A 1 88 ? -9.230 -16.978 -4.942 1.00 83.75 88 ARG A C 1
ATOM 672 O O . ARG A 1 88 ? -9.497 -18.173 -4.919 1.00 83.75 88 ARG A O 1
ATOM 679 N N . ASP A 1 89 ? -9.817 -16.102 -5.748 1.00 84.44 89 ASP A N 1
ATOM 680 C CA . ASP A 1 89 ? -10.945 -16.454 -6.610 1.00 84.44 89 ASP A CA 1
ATOM 681 C C . ASP A 1 89 ? -10.545 -17.515 -7.649 1.00 84.44 89 ASP A C 1
ATOM 683 O O . ASP A 1 89 ? -11.250 -18.507 -7.815 1.00 84.44 89 ASP A O 1
ATOM 687 N N . GLN A 1 90 ? -9.370 -17.374 -8.277 1.00 83.44 90 GLN A N 1
ATOM 688 C CA . GLN A 1 90 ? -8.842 -18.397 -9.190 1.00 83.44 90 GLN A CA 1
ATOM 689 C C . GLN A 1 90 ? -8.585 -19.733 -8.497 1.00 83.44 90 GLN A C 1
ATOM 691 O O . GLN A 1 90 ? -9.010 -20.761 -9.011 1.00 83.44 90 GLN A O 1
ATOM 696 N N . ARG A 1 91 ? -7.924 -19.740 -7.331 1.00 81.88 91 ARG A N 1
ATOM 697 C CA . ARG A 1 91 ? -7.659 -20.990 -6.599 1.00 81.88 91 ARG A CA 1
ATOM 698 C C . ARG A 1 91 ? -8.949 -21.706 -6.219 1.00 81.88 91 ARG A C 1
ATOM 700 O O . ARG A 1 91 ? -9.031 -22.918 -6.358 1.00 81.88 91 ARG A O 1
ATOM 707 N N . LEU A 1 92 ? -9.951 -20.964 -5.752 1.00 81.00 92 LEU A N 1
ATOM 708 C CA . LEU A 1 92 ? -11.252 -21.532 -5.403 1.00 81.00 92 LEU A CA 1
ATOM 709 C C . LEU A 1 92 ? -11.950 -22.123 -6.630 1.00 81.00 92 LEU A C 1
ATOM 711 O O . LEU A 1 92 ? -12.541 -23.195 -6.538 1.00 81.00 92 LEU A O 1
ATOM 715 N N . GLU A 1 93 ? -11.857 -21.459 -7.779 1.00 81.69 93 GLU A N 1
ATOM 716 C CA . GLU A 1 93 ? -12.413 -21.970 -9.030 1.00 81.69 93 GLU A CA 1
ATOM 717 C C . GLU A 1 93 ? -11.676 -23.227 -9.516 1.00 81.69 93 GLU A C 1
ATOM 719 O O . GLU A 1 93 ? -12.316 -24.207 -9.892 1.00 81.69 93 GLU A O 1
ATOM 724 N N . GLU A 1 94 ? -10.344 -23.250 -9.449 1.00 82.00 94 GLU A N 1
ATOM 725 C CA . GLU A 1 94 ? -9.532 -24.434 -9.753 1.00 82.00 94 GLU A CA 1
ATOM 726 C C . GLU A 1 94 ? -9.862 -25.609 -8.818 1.00 82.00 94 GLU A C 1
ATOM 728 O O . GLU A 1 94 ? -10.042 -26.735 -9.287 1.00 82.00 94 GLU A O 1
ATOM 733 N N . GLU A 1 95 ? -10.006 -25.358 -7.512 1.00 77.25 95 GLU A N 1
ATOM 734 C CA . GLU A 1 95 ? -10.440 -26.359 -6.529 1.00 77.25 95 GLU A CA 1
ATOM 735 C C . GLU A 1 95 ? -11.847 -26.883 -6.841 1.00 77.25 95 GLU A C 1
ATOM 737 O O . GLU A 1 95 ? -12.071 -28.092 -6.806 1.00 77.25 95 GLU A O 1
ATOM 742 N N . ARG A 1 96 ? -12.781 -26.001 -7.218 1.00 76.06 96 ARG A N 1
ATOM 743 C CA . ARG A 1 96 ? -14.152 -26.361 -7.611 1.00 76.06 96 ARG A CA 1
ATOM 744 C C . ARG A 1 96 ? -14.192 -27.214 -8.879 1.00 76.06 96 ARG A C 1
ATOM 746 O O . ARG A 1 96 ? -15.049 -28.088 -9.004 1.00 76.06 96 ARG A O 1
ATOM 753 N N . ILE A 1 97 ? -13.292 -26.954 -9.827 1.00 79.44 97 ILE A N 1
ATOM 754 C CA . ILE A 1 97 ? -13.149 -27.740 -11.059 1.00 79.44 97 ILE A CA 1
ATOM 755 C C . ILE A 1 97 ? -12.505 -29.104 -10.761 1.00 79.44 97 ILE A C 1
ATOM 757 O O . ILE A 1 97 ? -12.905 -30.106 -11.355 1.00 79.44 97 ILE A O 1
ATOM 761 N N . GLY A 1 98 ? -11.525 -29.152 -9.852 1.00 79.31 98 GLY A N 1
ATOM 762 C CA . GLY A 1 98 ? -10.803 -30.370 -9.472 1.00 79.31 98 GLY A CA 1
ATOM 763 C C . GLY A 1 98 ? -11.593 -31.323 -8.567 1.00 79.31 98 GLY A C 1
ATOM 764 O O . GLY A 1 98 ? -11.477 -32.539 -8.721 1.00 79.31 98 GLY A O 1
ATOM 765 N N . ASP A 1 99 ? -12.416 -30.790 -7.661 1.00 76.69 99 ASP A N 1
ATOM 766 C CA . ASP A 1 99 ? -13.362 -31.538 -6.829 1.00 76.69 99 ASP A CA 1
ATOM 767 C C . ASP A 1 99 ? -14.699 -30.775 -6.716 1.00 76.69 99 ASP A C 1
ATOM 769 O O . ASP A 1 99 ? -14.844 -29.873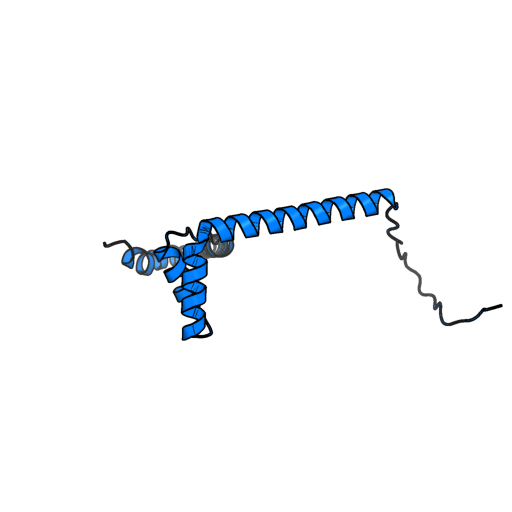 -5.883 1.00 76.69 99 ASP A O 1
ATOM 773 N N . PRO A 1 100 ? -15.721 -31.144 -7.510 1.00 71.19 100 PRO A N 1
ATOM 774 C CA . PRO A 1 100 ? -17.009 -30.453 -7.506 1.00 71.19 100 PRO A CA 1
ATOM 775 C C . PRO A 1 100 ? -17.783 -30.586 -6.182 1.00 71.19 100 PRO A C 1
ATOM 777 O O . PRO A 1 100 ? -18.741 -29.842 -5.971 1.00 71.19 100 PRO A O 1
ATOM 780 N N . THR A 1 101 ? -17.380 -31.481 -5.271 1.00 73.88 101 THR A N 1
ATOM 781 C CA . THR A 1 101 ? -18.011 -31.657 -3.949 1.00 73.88 101 THR A CA 1
ATOM 782 C C . THR A 1 101 ? -17.732 -30.470 -3.020 1.00 73.88 101 THR A C 1
ATOM 784 O O . THR A 1 101 ? -18.593 -30.086 -2.229 1.00 73.88 101 THR A O 1
ATOM 787 N N . ARG A 1 102 ? -16.567 -29.821 -3.168 1.00 66.00 102 ARG A N 1
ATOM 788 C CA . ARG A 1 102 ? -16.148 -28.634 -2.396 1.00 66.00 102 ARG A CA 1
ATOM 789 C C . ARG A 1 102 ? -17.045 -27.413 -2.602 1.00 66.00 102 ARG A C 1
ATOM 791 O O . ARG A 1 102 ? -17.115 -26.552 -1.731 1.00 66.00 102 ARG A O 1
ATOM 798 N N . ALA A 1 103 ? -17.773 -27.346 -3.719 1.00 59.41 103 ALA A N 1
ATOM 799 C CA . ALA A 1 103 ? -18.688 -26.244 -4.021 1.00 59.41 103 ALA A CA 1
ATOM 800 C C . ALA A 1 103 ? -19.796 -26.061 -2.964 1.00 59.41 103 ALA A C 1
ATOM 802 O O . ALA A 1 103 ? -20.342 -24.972 -2.834 1.00 59.41 103 ALA A O 1
ATOM 803 N N . ILE A 1 104 ? -20.120 -27.120 -2.214 1.00 57.91 104 ILE A N 1
ATOM 804 C CA . ILE A 1 104 ? -21.199 -27.145 -1.218 1.00 57.91 104 ILE A CA 1
ATOM 805 C C . ILE A 1 104 ? -20.725 -26.580 0.141 1.00 57.91 104 ILE A C 1
ATOM 807 O O . ILE A 1 104 ? -21.542 -26.133 0.942 1.00 57.91 104 ILE A O 1
ATOM 811 N N . GLU A 1 105 ? -19.413 -26.540 0.408 1.00 54.72 105 GLU A N 1
ATOM 812 C CA . GLU A 1 105 ? -18.856 -26.073 1.693 1.00 54.72 105 GLU A CA 1
ATOM 813 C C . GLU A 1 105 ? -18.871 -24.536 1.837 1.00 54.72 105 GLU A C 1
ATOM 815 O O . GLU A 1 105 ? -18.939 -24.014 2.950 1.00 54.72 105 GLU A O 1
ATOM 820 N N . PHE A 1 106 ? -18.869 -23.800 0.720 1.00 48.00 106 PHE A N 1
ATOM 821 C CA . PHE A 1 106 ? -18.794 -22.331 0.680 1.00 48.00 106 PHE A CA 1
ATOM 822 C C . PHE A 1 106 ? -20.047 -21.621 1.232 1.00 48.00 106 PHE A C 1
ATOM 824 O O . PHE A 1 106 ? -19.949 -20.514 1.771 1.00 48.00 106 PHE A O 1
ATOM 831 N N . ASP A 1 107 ? -21.217 -22.262 1.154 1.00 47.69 107 ASP A N 1
ATOM 832 C CA . ASP A 1 107 ? -22.488 -21.658 1.571 1.00 47.69 107 ASP A CA 1
ATOM 833 C C . ASP A 1 107 ? -22.576 -21.435 3.093 1.00 47.69 107 ASP A C 1
ATOM 835 O O . ASP A 1 107 ? -23.260 -20.518 3.547 1.00 47.69 107 ASP A O 1
ATOM 839 N N . ALA A 1 108 ? -21.855 -22.213 3.907 1.00 48.44 108 ALA A N 1
ATOM 840 C CA . ALA A 1 108 ? -21.995 -22.160 5.364 1.00 48.44 108 ALA A CA 1
ATOM 841 C C . ALA A 1 108 ? -21.377 -20.903 6.010 1.00 48.44 108 ALA A C 1
ATOM 843 O O . ALA A 1 108 ? -21.933 -20.379 6.981 1.00 48.44 108 ALA A O 1
ATOM 844 N N . ASP A 1 109 ? -20.259 -20.404 5.473 1.00 51.75 109 ASP A N 1
ATOM 845 C CA . ASP A 1 109 ? -19.538 -19.252 6.036 1.00 51.75 109 ASP A CA 1
ATOM 846 C C . ASP A 1 109 ? -19.913 -17.921 5.362 1.00 51.75 109 ASP A C 1
ATOM 848 O O . ASP A 1 109 ? -19.947 -16.888 6.032 1.00 51.75 109 ASP A O 1
ATOM 852 N N . HIS A 1 110 ? -20.298 -17.923 4.078 1.00 45.97 110 HIS A N 1
ATOM 853 C CA . HIS A 1 110 ? -20.757 -16.708 3.386 1.00 45.97 110 HIS A CA 1
ATOM 854 C C . HIS A 1 110 ? -22.220 -16.332 3.686 1.00 45.97 110 HIS A C 1
ATOM 856 O O . HIS A 1 110 ? -22.578 -15.160 3.548 1.00 45.97 110 HIS A O 1
ATOM 862 N N . MET A 1 111 ? -23.072 -17.266 4.135 1.00 43.84 111 MET A N 1
ATOM 863 C CA . MET A 1 111 ? -24.460 -16.942 4.509 1.00 43.84 111 MET A CA 1
ATOM 864 C C . MET A 1 111 ? -24.602 -16.267 5.881 1.00 43.84 111 MET A C 1
ATOM 866 O O . MET A 1 111 ? -25.593 -15.577 6.104 1.00 43.84 111 MET A O 1
ATOM 870 N N . LYS A 1 112 ? -23.615 -16.370 6.784 1.00 48.41 112 LYS A N 1
ATOM 871 C CA . LYS A 1 112 ? -23.688 -15.720 8.111 1.00 48.41 112 LYS A CA 1
ATOM 872 C C . LYS A 1 112 ? -23.493 -14.200 8.085 1.00 48.41 112 LYS A C 1
ATOM 874 O O . LYS A 1 112 ? -23.760 -13.544 9.083 1.00 48.41 112 LYS A O 1
ATOM 879 N N . GLY A 1 113 ? -23.031 -13.636 6.966 1.00 42.72 113 GLY A N 1
ATOM 880 C CA . GLY A 1 113 ? -22.780 -12.197 6.809 1.00 42.72 113 GLY A CA 1
ATOM 881 C C . GLY A 1 113 ? -23.862 -11.426 6.048 1.00 42.72 113 GLY A C 1
ATOM 882 O O . GLY A 1 113 ? -23.642 -10.260 5.734 1.00 42.72 113 GLY A O 1
ATOM 883 N N . LYS A 1 114 ? -24.992 -12.061 5.698 1.00 40.72 114 LYS A N 1
ATOM 884 C CA . LYS A 1 114 ? -26.057 -11.451 4.878 1.00 40.72 114 LYS A CA 1
ATOM 885 C C . LYS A 1 114 ? -27.385 -11.227 5.610 1.00 40.72 114 LYS A C 1
ATOM 887 O O . LYS A 1 114 ? -28.369 -10.876 4.966 1.00 40.72 114 LYS A O 1
ATOM 892 N N . GLU A 1 115 ? -27.405 -11.389 6.931 1.00 41.06 115 GLU A N 1
ATOM 893 C CA . GLU A 1 115 ? -28.529 -10.996 7.787 1.00 41.06 115 GLU A CA 1
ATOM 894 C C . GLU A 1 115 ? -28.120 -9.852 8.721 1.00 41.06 115 GLU A C 1
ATOM 896 O O . GLU A 1 115 ? -27.765 -10.101 9.868 1.00 41.06 115 GLU A O 1
ATOM 901 N N . VAL A 1 116 ? -28.138 -8.619 8.203 1.00 36.81 116 VAL A N 1
ATOM 902 C CA . VAL A 1 116 ? -28.730 -7.399 8.803 1.00 36.81 116 VAL A CA 1
ATOM 903 C C . VAL A 1 116 ? -28.670 -6.246 7.809 1.00 36.81 116 VAL A C 1
ATOM 905 O O . VAL A 1 116 ? -27.613 -6.071 7.164 1.00 36.81 116 VAL A O 1
#